Protein AF-A0AAE3A196-F1 (afdb_monomer_lite)

Foldseek 3Di:
DCLLVLVVLLVVLLVVCCVPVDPDPQQFPDDLVVLCVVLVVVLVVLCVVCPPPPCSVVVSVVSSCVRHHDPVVSSVVSCVVLVADADPLNVVLNVCSVCVVVVVCPDPDRPVVNVVLSVLLSVLVSVLSVCSVVVHFAWDFQSSDPPRDIDTSNDHHVDDDPDDD

Sequence (165 aa):
MDLPILSAALENLKRKWYEEVEINPETVLMDKKDFSKRIKPIKKMVETQFAGTEYVERMKRSVEGMNRMSVSEQLTHFFEGIDMPVGKKEKKALQARNFSAHGLYAGDSIDYEEQFMTSQVYECILVRVILKLLKYEGNYIDYGTIGYPEKNINCPSGSEVGETP

Secondary structure (DSSP, 8-state):
--HHHHHHHHHHHHHHHHHHSSS---SBSS-HHHHHHHHHHHHHHHHHHTTT-TTHHHHHHHHHHTTBPPHHHHHHHHHHHTT----HHHHHHHHHHHHHHTTTT-STT--HHHHHHHHHHHHHHHHHHHHHHTT--SEEE-TTSTT--EEETTSPTT--TT---

Organism: NCBI:txid2981769

Structure (mmCIF, N/CA/C/O backbone):
data_AF-A0AAE3A196-F1
#
_entry.id   AF-A0AAE3A196-F1
#
loop_
_atom_site.group_PDB
_atom_site.id
_atom_site.type_symbol
_atom_site.label_atom_id
_atom_site.label_alt_id
_atom_site.label_comp_id
_atom_site.label_asym_id
_atom_site.label_entity_id
_atom_site.label_seq_id
_atom_site.pdbx_PDB_ins_code
_atom_site.Cartn_x
_atom_site.Cartn_y
_atom_site.Cartn_z
_atom_site.occupancy
_atom_site.B_iso_or_equiv
_atom_site.auth_seq_id
_atom_site.auth_comp_id
_atom_site.auth_asym_id
_atom_site.auth_atom_id
_atom_site.pdbx_PDB_model_num
ATOM 1 N N . MET A 1 1 ? -0.844 17.737 -10.381 1.00 61.34 1 MET A N 1
ATOM 2 C CA . MET A 1 1 ? -0.115 16.557 -9.885 1.00 61.34 1 MET A CA 1
ATOM 3 C C . MET A 1 1 ? -1.137 15.457 -9.688 1.00 61.34 1 MET A C 1
ATOM 5 O O . MET A 1 1 ? -2.094 15.669 -8.951 1.00 61.34 1 MET A O 1
ATOM 9 N N . ASP A 1 2 ? -0.955 14.321 -10.353 1.00 71.62 2 ASP A N 1
ATOM 10 C CA . ASP A 1 2 ? -2.031 13.341 -10.561 1.00 71.62 2 ASP A CA 1
ATOM 11 C C . ASP A 1 2 ? -2.011 12.192 -9.543 1.00 71.62 2 ASP A C 1
ATOM 13 O O . ASP A 1 2 ? -2.658 11.165 -9.735 1.00 71.62 2 ASP A O 1
ATOM 17 N N . LEU A 1 3 ? -1.307 12.376 -8.418 1.00 78.06 3 LEU A N 1
ATOM 18 C CA . LEU A 1 3 ? -1.155 11.379 -7.352 1.00 78.06 3 LEU A CA 1
ATOM 19 C C . LEU A 1 3 ? -2.491 10.757 -6.888 1.00 78.06 3 LEU A C 1
ATOM 21 O O . LEU A 1 3 ? -2.531 9.538 -6.711 1.00 78.06 3 LEU A O 1
ATOM 25 N N . PRO A 1 4 ? -3.606 11.511 -6.741 1.00 82.38 4 PRO A N 1
ATOM 26 C CA . PRO A 1 4 ? -4.902 10.913 -6.412 1.00 82.38 4 PRO A CA 1
ATOM 27 C C . PRO A 1 4 ? -5.421 9.944 -7.485 1.00 82.38 4 PRO A C 1
ATOM 29 O O . PRO A 1 4 ? -5.973 8.897 -7.151 1.00 82.38 4 PRO A O 1
ATOM 32 N N . ILE A 1 5 ? -5.219 10.266 -8.768 1.00 85.81 5 ILE A N 1
ATOM 33 C CA . ILE A 1 5 ? -5.635 9.426 -9.901 1.00 85.81 5 ILE A CA 1
ATOM 34 C C . ILE A 1 5 ? -4.784 8.156 -9.934 1.00 85.81 5 ILE A C 1
ATOM 36 O O . ILE A 1 5 ? -5.327 7.051 -9.996 1.00 85.81 5 ILE A O 1
ATOM 40 N N . LEU A 1 6 ? -3.459 8.304 -9.824 1.00 88.69 6 LEU A N 1
ATOM 41 C CA . LEU A 1 6 ? -2.529 7.175 -9.805 1.00 88.69 6 LEU A CA 1
ATOM 42 C C . LEU A 1 6 ? -2.811 6.245 -8.614 1.00 88.69 6 LEU A C 1
ATOM 44 O O . LEU A 1 6 ? -2.866 5.023 -8.754 1.00 88.69 6 LEU A O 1
ATOM 48 N N . SER A 1 7 ? -3.084 6.817 -7.443 1.00 88.44 7 SER A N 1
ATOM 49 C CA . SER A 1 7 ? -3.456 6.049 -6.258 1.00 88.44 7 SER A CA 1
ATOM 50 C C . SER A 1 7 ? -4.763 5.284 -6.434 1.00 88.44 7 SER A C 1
ATOM 52 O O . SER A 1 7 ? -4.848 4.117 -6.050 1.00 88.44 7 SER A O 1
ATOM 54 N N . ALA A 1 8 ? -5.789 5.914 -7.007 1.00 90.00 8 ALA A N 1
ATOM 55 C CA . ALA A 1 8 ? -7.057 5.245 -7.267 1.00 90.00 8 ALA A CA 1
ATOM 56 C C . ALA A 1 8 ? -6.885 4.082 -8.260 1.00 90.00 8 ALA A C 1
ATOM 58 O O . ALA A 1 8 ? -7.486 3.020 -8.083 1.00 90.00 8 ALA A O 1
ATOM 59 N N . ALA A 1 9 ? -6.037 4.251 -9.280 1.00 93.44 9 ALA A N 1
ATOM 60 C CA . ALA A 1 9 ? -5.702 3.184 -10.219 1.00 93.44 9 ALA A CA 1
ATOM 61 C C . ALA A 1 9 ? -5.025 1.997 -9.513 1.00 93.44 9 ALA A C 1
ATOM 63 O O . ALA A 1 9 ? -5.472 0.859 -9.675 1.00 93.44 9 ALA A O 1
ATOM 64 N N . LEU A 1 10 ? -4.019 2.257 -8.668 1.00 94.88 10 LEU A N 1
ATOM 65 C CA . LEU A 1 10 ? -3.315 1.217 -7.913 1.00 94.88 10 LEU A CA 1
ATOM 66 C C . LEU A 1 10 ? -4.267 0.448 -6.989 1.00 94.88 10 LEU A C 1
ATOM 68 O O . LEU A 1 10 ? -4.238 -0.781 -6.941 1.00 94.88 10 LEU A O 1
ATOM 72 N N . GLU A 1 11 ? -5.149 1.154 -6.280 1.00 91.88 11 GLU A N 1
ATOM 73 C CA . GLU A 1 11 ? -6.119 0.520 -5.386 1.00 91.88 11 GLU A CA 1
ATOM 74 C C . GLU A 1 11 ? -7.146 -0.338 -6.130 1.00 91.88 11 GLU A C 1
ATOM 76 O O . GLU A 1 11 ? -7.517 -1.406 -5.636 1.00 91.88 11 GLU A O 1
ATOM 81 N N . ASN A 1 12 ? -7.575 0.086 -7.322 1.00 93.19 12 ASN A N 1
ATOM 82 C CA . ASN A 1 12 ? -8.462 -0.705 -8.170 1.00 93.19 12 ASN A CA 1
ATOM 83 C C . ASN A 1 12 ? -7.777 -1.980 -8.683 1.00 93.19 12 ASN A C 1
ATOM 85 O O . ASN A 1 12 ? -8.401 -3.041 -8.648 1.00 93.19 12 ASN A O 1
ATOM 89 N N . LEU A 1 13 ? -6.509 -1.897 -9.107 1.00 94.62 13 LEU A N 1
ATOM 90 C CA . LEU A 1 13 ? -5.717 -3.063 -9.522 1.00 94.62 13 LEU A CA 1
ATOM 91 C C . LEU A 1 13 ? -5.538 -4.049 -8.366 1.00 94.62 13 LEU A C 1
ATOM 93 O O . LEU A 1 13 ? -5.866 -5.224 -8.506 1.00 94.62 13 LEU A O 1
ATOM 97 N N . LYS A 1 14 ? -5.114 -3.552 -7.200 1.00 92.69 14 LYS A N 1
ATOM 98 C CA . LYS A 1 14 ? -4.989 -4.336 -5.966 1.00 92.69 14 LYS A CA 1
ATOM 99 C C . LYS A 1 14 ? -6.304 -5.041 -5.616 1.00 92.69 14 LYS A C 1
ATOM 101 O O . LYS A 1 14 ? -6.307 -6.231 -5.327 1.00 92.69 14 LYS A O 1
ATOM 106 N N . ARG A 1 15 ? -7.437 -4.324 -5.658 1.00 90.38 15 ARG A N 1
ATOM 107 C CA . ARG A 1 15 ? -8.764 -4.907 -5.386 1.00 90.38 15 ARG A CA 1
ATOM 108 C C . ARG A 1 15 ? -9.088 -6.040 -6.361 1.00 90.38 15 ARG A C 1
ATOM 110 O O . ARG A 1 15 ? -9.515 -7.097 -5.921 1.00 90.38 15 ARG A O 1
ATOM 117 N N . LYS A 1 16 ? -8.866 -5.829 -7.660 1.00 90.94 16 LYS A N 1
ATOM 118 C CA . LYS A 1 16 ? -9.127 -6.845 -8.688 1.00 90.94 16 LYS A CA 1
ATOM 119 C C . LYS A 1 16 ? -8.228 -8.068 -8.542 1.00 90.94 16 LYS A C 1
ATOM 121 O O . LYS A 1 16 ? -8.708 -9.182 -8.677 1.00 90.94 16 LYS A O 1
ATOM 126 N N . TRP A 1 17 ? -6.959 -7.872 -8.200 1.00 90.62 17 TRP A N 1
ATOM 127 C CA . TRP A 1 17 ? -6.051 -8.978 -7.905 1.00 90.62 17 TRP A CA 1
ATOM 128 C C . TRP A 1 17 ? -6.550 -9.834 -6.733 1.00 90.62 17 TRP A C 1
ATOM 130 O O . TRP A 1 17 ? -6.582 -11.057 -6.844 1.00 90.62 17 TRP A O 1
ATOM 140 N N . TYR A 1 18 ? -7.025 -9.198 -5.657 1.00 86.44 18 TYR A N 1
ATOM 141 C CA . TYR A 1 18 ? -7.618 -9.895 -4.513 1.00 86.44 18 TYR A CA 1
ATOM 142 C C . TYR A 1 18 ? -8.906 -10.662 -4.843 1.00 86.44 18 TYR A C 1
ATOM 144 O O . TYR A 1 18 ? -9.191 -11.656 -4.187 1.00 86.44 18 TYR A O 1
ATOM 152 N N . GLU A 1 19 ? -9.694 -10.207 -5.821 1.00 85.38 19 GLU A N 1
ATOM 153 C CA . GLU A 1 19 ? -10.905 -10.909 -6.275 1.00 85.38 19 GLU A CA 1
ATOM 154 C C . GLU A 1 19 ? -10.577 -12.199 -7.056 1.00 85.38 19 GLU A C 1
ATOM 156 O O . GLU A 1 19 ? -11.360 -13.144 -7.012 1.00 85.38 19 GLU A O 1
ATOM 161 N N . GLU A 1 20 ? -9.436 -12.240 -7.755 1.00 81.00 20 GLU A N 1
ATOM 162 C CA . GLU A 1 20 ? -9.078 -13.313 -8.699 1.00 81.00 20 GLU A CA 1
ATOM 163 C C . GLU A 1 20 ? -8.092 -14.350 -8.129 1.00 81.00 20 GLU A C 1
ATOM 165 O O . GLU A 1 20 ? -8.221 -15.543 -8.402 1.00 81.00 20 GLU A O 1
ATOM 170 N N . VAL A 1 21 ? -7.071 -13.917 -7.378 1.00 71.75 21 VAL A N 1
ATOM 171 C CA . VAL A 1 21 ? -5.926 -14.774 -6.998 1.00 71.75 21 VAL A CA 1
ATOM 172 C C . VAL A 1 21 ? -6.132 -15.488 -5.665 1.00 71.75 21 VAL A C 1
ATOM 174 O O . VAL A 1 21 ? -5.638 -16.599 -5.476 1.00 71.75 21 VAL A O 1
ATOM 177 N N . GLU A 1 22 ? -6.901 -14.903 -4.755 1.00 56.41 22 GLU A N 1
ATOM 178 C CA . GLU A 1 22 ? -7.264 -15.544 -3.498 1.00 56.41 22 GLU A CA 1
ATOM 179 C C . GLU A 1 22 ? -8.778 -15.672 -3.415 1.00 56.41 22 GLU A C 1
ATOM 181 O O . GLU A 1 22 ? -9.515 -14.711 -3.623 1.00 56.41 22 GLU A O 1
ATOM 186 N N . ILE A 1 23 ? -9.256 -16.866 -3.060 1.00 45.44 23 ILE A N 1
ATOM 187 C CA . ILE A 1 23 ? -10.638 -17.077 -2.629 1.00 45.44 23 ILE A CA 1
ATOM 188 C C . ILE A 1 23 ? -10.813 -16.276 -1.337 1.00 45.44 23 ILE A C 1
ATOM 190 O O . ILE A 1 23 ? -10.616 -16.797 -0.246 1.00 45.44 23 ILE A O 1
ATOM 194 N N . ASN A 1 24 ? -11.147 -14.995 -1.487 1.00 54.22 24 ASN A N 1
ATOM 195 C CA . ASN A 1 24 ? -11.473 -14.058 -0.427 1.00 54.22 24 ASN A CA 1
ATOM 196 C C . ASN A 1 24 ? -10.468 -14.104 0.742 1.00 54.22 24 ASN A C 1
ATOM 198 O O . ASN A 1 24 ? -10.782 -14.675 1.794 1.00 54.22 24 ASN A O 1
ATOM 202 N N . PRO A 1 25 ? -9.292 -13.465 0.617 1.00 50.06 25 PRO A N 1
ATOM 203 C CA . PRO A 1 25 ? -8.565 -13.090 1.804 1.00 50.06 25 PRO A CA 1
ATOM 204 C C . PRO A 1 25 ? -9.416 -11.964 2.353 1.00 50.06 25 PRO A C 1
ATOM 206 O O . PRO A 1 25 ? -9.394 -10.815 1.902 1.00 50.06 25 PRO A O 1
ATOM 209 N N . GLU A 1 26 ? -10.275 -12.303 3.300 1.00 55.62 26 GLU A N 1
ATOM 210 C CA . GLU A 1 26 ? -10.789 -11.275 4.169 1.00 55.62 26 GLU A CA 1
ATOM 211 C C . GLU A 1 26 ? -9.547 -10.489 4.568 1.00 55.62 26 GLU A C 1
ATOM 213 O O . GLU A 1 26 ? -8.554 -11.097 4.949 1.00 55.62 26 GLU A O 1
ATOM 218 N N . THR A 1 27 ? -9.521 -9.190 4.288 1.00 70.31 27 THR A N 1
ATOM 219 C CA . THR A 1 27 ? -8.368 -8.318 4.505 1.00 70.31 27 THR A CA 1
ATOM 220 C C . THR A 1 27 ? -8.128 -8.251 6.006 1.00 70.31 27 THR A C 1
ATOM 222 O O . THR A 1 27 ? -8.486 -7.263 6.647 1.00 70.31 27 THR A O 1
ATOM 225 N N . VAL A 1 28 ? -7.691 -9.358 6.592 1.00 78.12 28 VAL A N 1
ATOM 226 C CA . VAL A 1 28 ? -7.772 -9.693 7.995 1.00 78.12 28 VAL A CA 1
ATOM 227 C C . VAL A 1 28 ? -6.478 -10.336 8.434 1.00 78.12 28 VAL A C 1
ATOM 229 O O . VAL A 1 28 ? -5.88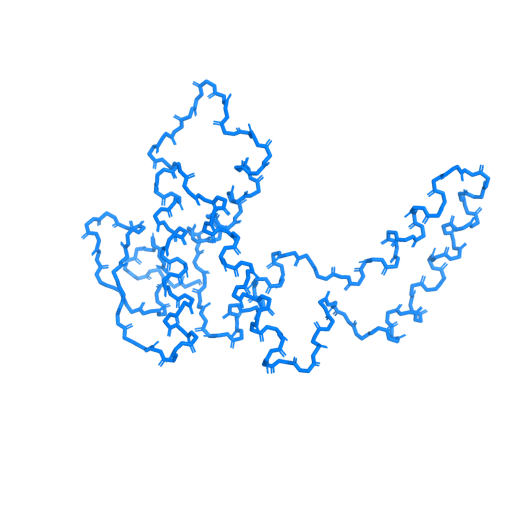8 -11.144 7.729 1.00 78.12 28 VAL A O 1
ATOM 232 N N . LEU A 1 29 ? -6.041 -9.956 9.621 1.00 83.38 29 LEU A N 1
ATOM 233 C CA . LEU A 1 29 ? -4.748 -10.330 10.174 1.00 83.38 29 LEU A CA 1
ATOM 234 C C . LEU A 1 29 ? -4.736 -11.772 10.702 1.00 83.38 29 LEU A C 1
ATOM 236 O O . LEU A 1 29 ? -3.673 -12.365 10.860 1.00 83.38 29 LEU A O 1
ATOM 240 N N . MET A 1 30 ? -5.908 -12.338 11.000 1.00 85.62 30 MET A N 1
ATOM 241 C CA . MET A 1 30 ? -6.072 -13.733 11.409 1.00 85.62 30 MET A CA 1
ATOM 242 C C . MET A 1 30 ? -7.462 -14.270 11.054 1.00 85.62 30 MET A C 1
ATOM 244 O O . MET A 1 30 ? -8.396 -13.498 10.823 1.00 85.62 30 MET A O 1
ATOM 248 N N . ASP A 1 31 ? -7.621 -15.594 11.101 1.00 85.62 31 ASP A N 1
ATOM 249 C CA . ASP A 1 31 ? -8.909 -16.261 10.893 1.00 85.62 31 ASP A CA 1
ATOM 250 C C . ASP A 1 31 ? -10.034 -15.629 11.736 1.00 85.62 31 ASP A C 1
ATOM 252 O O . ASP A 1 31 ? -9.900 -15.390 12.943 1.00 85.62 31 ASP A O 1
ATOM 256 N N . LYS A 1 32 ? -11.181 -15.369 11.096 1.00 86.06 32 LYS A N 1
ATOM 257 C CA . LYS A 1 32 ? -12.326 -14.703 11.730 1.00 86.06 32 LYS A CA 1
ATOM 258 C C . LYS A 1 32 ? -12.869 -15.457 12.938 1.00 86.06 32 LYS A C 1
ATOM 260 O O . LYS A 1 32 ? -13.305 -14.811 13.896 1.00 86.06 32 LYS A O 1
ATOM 265 N N . LYS A 1 33 ? -12.894 -16.795 12.917 1.00 88.75 33 LYS A N 1
ATOM 266 C CA . LYS A 1 33 ? -13.424 -17.585 14.039 1.00 88.75 33 LYS A CA 1
ATOM 267 C C . LYS A 1 33 ? -12.490 -17.480 15.234 1.00 88.75 33 LYS A C 1
ATOM 269 O O . LYS A 1 33 ? -12.964 -17.291 16.355 1.00 88.75 33 LYS A O 1
ATOM 274 N N . ASP A 1 34 ? -11.186 -17.554 15.008 1.00 90.62 34 ASP A N 1
ATOM 275 C CA . ASP A 1 34 ? -10.199 -17.424 16.076 1.00 90.62 34 ASP A CA 1
ATOM 276 C C . ASP A 1 34 ? -10.122 -16.000 16.632 1.00 90.62 34 ASP A C 1
ATOM 278 O O . ASP A 1 34 ? -10.118 -15.829 17.857 1.00 90.62 34 ASP A O 1
ATOM 282 N N . PHE A 1 35 ? -10.194 -14.977 15.774 1.00 91.94 35 PHE A N 1
ATOM 283 C CA . PHE A 1 35 ? -10.339 -13.589 16.212 1.00 91.94 35 PHE A CA 1
ATOM 284 C C . PHE A 1 35 ? -11.601 -13.398 17.063 1.00 91.94 35 PHE A C 1
ATOM 286 O O . PHE A 1 35 ? -11.533 -12.855 18.167 1.00 91.94 35 PHE A O 1
ATOM 293 N N . SER A 1 36 ? -12.752 -13.897 16.596 1.00 91.38 36 SER A N 1
ATOM 294 C CA . SER A 1 36 ? -14.040 -13.767 17.290 1.00 91.38 36 SER A CA 1
ATOM 295 C C . SER A 1 36 ? -14.003 -14.360 18.704 1.00 91.38 36 SER A C 1
ATOM 297 O O . SER A 1 36 ? -14.479 -13.734 19.656 1.00 91.38 36 SER A O 1
ATOM 299 N N . LYS A 1 37 ? -13.373 -15.532 18.878 1.00 94.56 37 LYS A N 1
ATOM 300 C CA . LYS A 1 37 ? -13.181 -16.151 20.201 1.00 94.56 37 LYS A CA 1
ATOM 301 C C . LYS A 1 37 ? -12.358 -15.254 21.130 1.00 94.56 37 LYS A C 1
ATOM 303 O O . LYS A 1 37 ? -12.737 -15.067 22.285 1.00 94.56 37 LYS A O 1
ATOM 308 N N . ARG A 1 38 ? -11.250 -14.698 20.628 1.00 94.56 38 ARG A N 1
ATOM 309 C CA . ARG A 1 38 ? -10.295 -13.888 21.406 1.00 94.56 38 ARG A CA 1
ATOM 310 C C . ARG A 1 38 ? -10.828 -12.499 21.749 1.00 94.56 38 ARG A C 1
ATOM 312 O O . ARG A 1 38 ? -10.557 -12.002 22.836 1.00 94.56 38 ARG A O 1
ATOM 319 N N . ILE A 1 39 ? -11.600 -11.887 20.853 1.00 95.25 39 ILE A N 1
ATOM 320 C CA . ILE A 1 39 ? -12.090 -10.513 21.014 1.00 95.25 39 ILE A CA 1
ATOM 321 C C . ILE A 1 39 ? -13.345 -10.426 21.895 1.00 95.25 39 ILE A C 1
ATOM 323 O O . ILE A 1 39 ? -13.620 -9.384 22.491 1.00 95.25 39 ILE A O 1
ATOM 327 N N . LYS A 1 40 ? -14.107 -11.523 22.023 1.00 95.00 40 LYS A N 1
ATOM 328 C CA . LYS A 1 40 ? -15.373 -11.573 22.775 1.00 95.00 40 LYS A CA 1
ATOM 329 C C . LYS A 1 40 ? -15.267 -11.048 24.222 1.00 95.00 40 LYS A C 1
ATOM 331 O O . LYS A 1 40 ? -16.136 -10.259 24.601 1.00 95.00 40 LYS A O 1
ATOM 336 N N . PRO A 1 41 ? -14.247 -11.404 25.032 1.00 96.12 4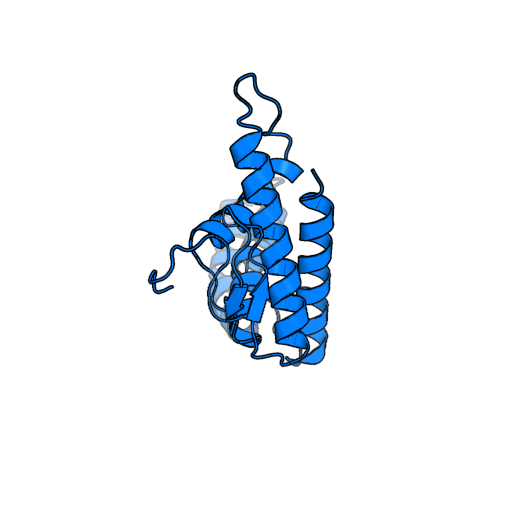1 PRO A N 1
ATOM 337 C CA . PRO A 1 41 ? -14.086 -10.845 26.377 1.00 96.12 41 PRO A CA 1
ATOM 338 C C . PRO A 1 41 ? -13.832 -9.332 26.366 1.00 96.12 41 PRO A C 1
ATOM 340 O O . PRO A 1 41 ? -14.419 -8.610 27.168 1.00 96.12 41 PRO A O 1
ATOM 343 N N . ILE A 1 42 ? -13.023 -8.840 25.420 1.00 95.62 42 ILE A N 1
ATOM 344 C CA . ILE A 1 42 ? -12.706 -7.410 25.271 1.00 95.62 42 ILE A CA 1
ATOM 345 C C . ILE A 1 42 ? -13.968 -6.629 24.895 1.00 95.62 42 ILE A C 1
ATOM 347 O O . ILE A 1 42 ? -14.269 -5.609 25.512 1.00 95.62 42 ILE A O 1
ATOM 351 N N . LYS A 1 43 ? -14.767 -7.146 23.954 1.00 94.81 43 LYS A N 1
ATOM 352 C CA . LYS A 1 43 ? -16.058 -6.552 23.576 1.00 94.81 43 LYS A CA 1
ATOM 353 C C . LYS A 1 43 ? -17.000 -6.417 24.781 1.00 94.81 43 LYS A C 1
ATOM 355 O O . LYS A 1 43 ? -17.612 -5.367 24.958 1.00 94.81 43 LYS A O 1
ATOM 360 N N . LYS A 1 44 ? -17.079 -7.446 25.634 1.00 95.62 44 LYS A N 1
ATOM 361 C CA . LYS A 1 44 ? -17.886 -7.419 26.868 1.00 95.62 44 LYS A CA 1
ATOM 362 C C . LYS A 1 44 ? -17.352 -6.414 27.895 1.00 95.62 44 LYS A C 1
ATOM 364 O O . LYS A 1 44 ? -18.132 -5.773 28.598 1.00 95.62 44 LYS A O 1
ATOM 369 N N . MET A 1 45 ? -16.032 -6.258 27.974 1.00 96.25 45 MET A N 1
ATOM 370 C CA . MET A 1 45 ? -15.402 -5.267 28.845 1.00 96.25 45 MET A CA 1
ATOM 371 C C . MET A 1 45 ? -15.738 -3.840 28.400 1.00 96.25 45 MET A C 1
ATOM 373 O O . MET A 1 45 ? -16.128 -3.035 29.239 1.00 96.25 45 MET A O 1
ATOM 377 N N . VAL A 1 46 ? -15.676 -3.550 27.094 1.00 95.75 46 VAL A N 1
ATOM 378 C CA . VAL A 1 46 ? -16.091 -2.251 26.531 1.00 95.75 46 VAL A CA 1
ATOM 379 C C . VAL A 1 46 ? -17.558 -1.959 26.838 1.00 95.75 46 VAL A C 1
ATOM 381 O O . VAL A 1 46 ? -17.886 -0.870 27.294 1.00 95.75 46 VAL A O 1
ATOM 384 N N . GLU A 1 47 ? -18.439 -2.940 26.647 1.00 94.38 47 GLU A N 1
ATOM 385 C CA . GLU A 1 47 ? -19.866 -2.787 26.944 1.00 94.38 47 GLU A CA 1
ATOM 386 C C . GLU A 1 47 ? -20.128 -2.460 28.419 1.00 94.38 47 GLU A C 1
ATOM 388 O O . GLU A 1 47 ? -20.922 -1.575 28.717 1.00 94.38 47 GLU A O 1
ATOM 393 N N . THR A 1 48 ? -19.426 -3.129 29.337 1.00 96.25 48 THR A N 1
ATOM 394 C CA . THR A 1 48 ? -19.593 -2.912 30.782 1.00 96.25 48 THR A CA 1
ATOM 395 C C . THR A 1 48 ? -19.021 -1.568 31.241 1.00 96.25 48 THR A C 1
ATOM 397 O O . THR A 1 48 ? -19.679 -0.842 31.977 1.00 96.25 48 THR A O 1
ATOM 400 N N . GLN A 1 49 ? -17.794 -1.234 30.829 1.00 96.25 49 GLN A N 1
ATOM 401 C CA . GLN A 1 49 ? -17.070 -0.053 31.323 1.00 96.25 49 GLN A CA 1
ATOM 402 C C . GLN A 1 49 ? -17.628 1.263 30.769 1.00 96.25 49 GLN A C 1
ATOM 404 O O . GLN A 1 49 ? -17.556 2.290 31.435 1.00 96.25 49 GLN A O 1
ATOM 409 N N . PHE A 1 50 ? -18.200 1.232 29.563 1.00 94.75 50 PHE A N 1
ATOM 410 C CA . PHE A 1 50 ? -18.761 2.409 28.894 1.00 94.75 50 PHE A CA 1
ATOM 411 C C . PHE A 1 50 ? -20.295 2.371 28.827 1.00 94.75 50 PHE A C 1
ATOM 413 O O . PHE A 1 50 ? -20.902 3.072 28.010 1.00 94.75 50 PHE A O 1
ATOM 420 N N . ALA A 1 51 ? -20.932 1.553 29.672 1.00 93.75 51 ALA A N 1
ATOM 421 C CA . ALA A 1 51 ? -22.383 1.448 29.758 1.00 93.75 51 ALA A CA 1
ATOM 422 C C . ALA A 1 51 ? -23.027 2.823 30.015 1.00 93.75 51 ALA A C 1
ATOM 424 O O . ALA A 1 51 ? -22.556 3.604 30.838 1.00 93.75 51 ALA A O 1
ATOM 425 N N . GLY A 1 52 ? -24.111 3.123 29.295 1.00 91.19 52 GLY A N 1
ATOM 426 C CA . GLY A 1 52 ? -24.832 4.397 29.412 1.00 91.19 52 GLY A CA 1
ATOM 427 C C . GLY A 1 52 ? -24.206 5.575 28.659 1.00 91.19 52 GLY A C 1
ATOM 428 O O . GLY A 1 52 ? -24.803 6.647 28.627 1.00 91.19 52 GLY A O 1
ATOM 429 N N . THR A 1 53 ? -23.048 5.396 28.014 1.00 95.50 53 THR A N 1
ATOM 430 C CA . THR A 1 53 ? -22.477 6.416 27.120 1.00 95.50 53 THR A CA 1
ATOM 431 C C . THR A 1 53 ? -23.049 6.301 25.706 1.00 95.50 53 THR A C 1
ATOM 433 O O . THR A 1 53 ? -23.358 5.207 25.232 1.00 95.50 53 THR A O 1
ATOM 436 N N . GLU A 1 54 ? -23.117 7.418 24.980 1.00 94.31 54 GLU A N 1
ATOM 437 C CA . GLU A 1 54 ? -23.548 7.429 23.571 1.00 94.31 54 GLU A CA 1
ATOM 438 C C . GLU A 1 54 ? -22.538 6.758 22.612 1.00 94.31 54 GLU A C 1
ATOM 440 O O . GLU A 1 54 ? -22.869 6.424 21.475 1.00 94.31 54 GLU A O 1
ATOM 445 N N . TYR A 1 55 ? -21.302 6.513 23.065 1.00 93.00 55 TYR A N 1
ATOM 446 C CA . TYR A 1 55 ? -20.209 6.005 22.227 1.00 93.00 55 TYR A CA 1
ATOM 447 C C . TYR A 1 55 ? -19.999 4.486 22.309 1.00 93.00 55 TYR A C 1
ATOM 449 O O . TYR A 1 55 ? -19.210 3.948 21.527 1.00 93.00 55 TYR A O 1
ATOM 457 N N . VAL A 1 56 ? -20.685 3.780 23.217 1.00 95.12 56 VAL A N 1
ATOM 458 C CA . VAL A 1 56 ? -20.436 2.353 23.505 1.00 95.12 56 VAL A CA 1
ATOM 459 C C . VAL A 1 56 ? -20.526 1.467 22.256 1.00 95.12 56 VAL A C 1
ATOM 461 O O . VAL A 1 56 ? -19.651 0.635 22.011 1.00 95.12 56 VAL A O 1
ATOM 464 N N . GLU A 1 57 ? -21.516 1.700 21.393 1.00 93.25 57 GLU A N 1
ATOM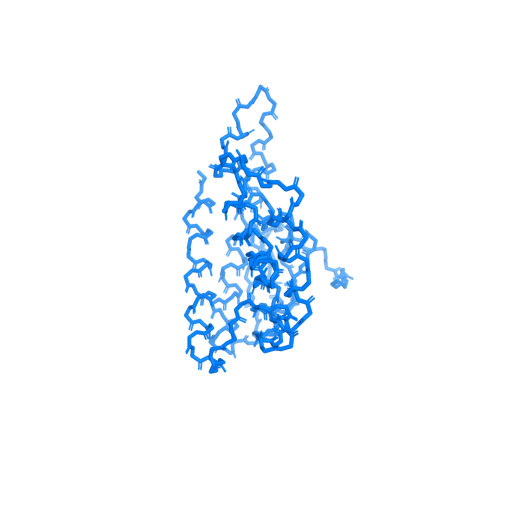 465 C CA . GLU A 1 57 ? -21.687 0.938 20.152 1.00 93.25 57 GLU A CA 1
ATOM 466 C C . GLU A 1 57 ? -20.593 1.242 19.123 1.00 93.25 57 GLU A C 1
ATOM 468 O O . GLU A 1 57 ? -20.117 0.337 18.433 1.00 93.25 57 GLU A O 1
ATOM 473 N N . ARG A 1 58 ? -20.127 2.495 19.047 1.00 93.50 58 ARG A N 1
ATOM 474 C CA . ARG A 1 58 ? -18.986 2.860 18.196 1.00 93.50 58 ARG A CA 1
ATOM 475 C C . ARG A 1 58 ? -17.723 2.135 18.657 1.00 93.50 58 ARG A C 1
ATOM 477 O O . ARG A 1 58 ? -17.018 1.573 17.825 1.00 93.50 58 ARG A O 1
ATOM 484 N N . MET A 1 59 ? -17.459 2.106 19.962 1.00 94.19 59 MET A N 1
ATOM 485 C CA . MET A 1 59 ? -16.290 1.422 20.522 1.00 94.19 59 MET A CA 1
ATOM 486 C C . MET A 1 59 ? -16.352 -0.095 20.302 1.00 94.19 59 MET A C 1
ATOM 488 O O . MET A 1 59 ? -15.354 -0.690 19.896 1.00 94.19 59 MET A O 1
ATOM 492 N N . LYS A 1 60 ? -17.529 -0.717 20.478 1.00 93.38 60 LYS A N 1
ATOM 493 C CA . LYS A 1 60 ? -17.747 -2.142 20.166 1.00 93.38 60 LYS A CA 1
ATOM 494 C C . LYS A 1 60 ? -17.408 -2.454 18.706 1.00 93.38 60 LYS A C 1
ATOM 496 O O . LYS A 1 60 ? -16.672 -3.404 18.450 1.00 93.38 60 LYS A O 1
ATOM 501 N N . ARG A 1 61 ? -17.873 -1.629 17.762 1.00 90.38 61 ARG A N 1
ATOM 502 C CA . ARG A 1 61 ? -17.552 -1.786 16.331 1.00 90.38 61 ARG A CA 1
ATOM 503 C C . ARG A 1 61 ? -16.063 -1.607 16.042 1.00 90.38 61 ARG A C 1
ATOM 505 O O . ARG A 1 61 ? -15.518 -2.359 15.240 1.00 90.38 61 ARG A O 1
ATOM 512 N N . SER A 1 62 ? -15.393 -0.652 16.692 1.00 91.06 62 SER A N 1
ATOM 513 C CA . SER A 1 62 ? -13.941 -0.473 16.543 1.00 91.06 62 SER A CA 1
ATOM 514 C C . SER A 1 62 ? -13.175 -1.726 16.960 1.00 91.06 62 SER A C 1
ATOM 516 O O . SER A 1 62 ? -12.290 -2.167 16.233 1.00 91.06 62 SER A O 1
ATOM 518 N N . VAL A 1 63 ? -13.557 -2.335 18.087 1.00 92.75 63 VAL A N 1
ATOM 519 C CA . VAL A 1 63 ? -12.962 -3.583 18.587 1.00 92.75 63 VAL A CA 1
ATOM 520 C C . VAL A 1 63 ? -13.174 -4.742 17.607 1.00 92.75 63 VAL A C 1
ATOM 522 O O . VAL A 1 63 ? -12.246 -5.493 17.325 1.00 92.75 63 VAL A O 1
ATOM 525 N N . GLU A 1 64 ? -14.366 -4.870 17.024 1.00 87.69 64 GLU A N 1
ATOM 526 C CA . GLU A 1 64 ? -14.639 -5.876 15.985 1.00 87.69 64 GLU A CA 1
ATOM 527 C C . GLU A 1 64 ? -13.852 -5.631 14.691 1.00 87.69 64 GLU A C 1
ATOM 529 O O . GLU A 1 64 ? -13.511 -6.573 13.977 1.00 87.69 64 GLU A O 1
ATOM 534 N N . GLY A 1 65 ? -13.548 -4.367 14.395 1.00 87.62 65 GLY A N 1
ATOM 535 C CA . GLY A 1 65 ? -12.762 -3.955 13.238 1.00 87.62 65 GLY A CA 1
ATOM 536 C C . GLY A 1 65 ? -11.259 -4.197 13.371 1.00 87.62 65 GLY A C 1
ATOM 537 O O . GLY A 1 65 ? -10.575 -4.130 12.355 1.00 87.62 65 GLY A O 1
ATOM 538 N N . MET A 1 66 ? -10.742 -4.513 14.566 1.00 90.94 66 MET A N 1
ATOM 539 C CA . MET A 1 66 ? -9.296 -4.656 14.811 1.00 90.94 66 MET A CA 1
ATOM 540 C C . MET A 1 66 ? -8.643 -5.778 14.007 1.00 90.94 66 MET A C 1
ATOM 542 O O . MET A 1 66 ? -7.432 -5.761 13.821 1.00 90.94 66 MET A O 1
ATOM 546 N N . ASN A 1 67 ? -9.422 -6.750 13.530 1.00 90.06 67 ASN A N 1
ATOM 547 C CA . ASN A 1 67 ? -8.869 -7.801 12.690 1.00 90.06 67 ASN A CA 1
ATOM 548 C C . ASN A 1 67 ? -8.551 -7.316 11.275 1.00 90.06 67 ASN A C 1
ATOM 550 O O . ASN A 1 67 ? -7.937 -8.065 10.542 1.00 90.06 67 ASN A O 1
ATOM 554 N N . ARG A 1 68 ? -9.003 -6.133 10.841 1.00 87.31 68 ARG A N 1
ATOM 555 C CA . ARG A 1 68 ? -8.847 -5.697 9.448 1.00 87.31 68 ARG A CA 1
ATOM 556 C C . ARG A 1 68 ? -7.445 -5.151 9.185 1.00 87.31 68 ARG A C 1
ATOM 558 O O . ARG A 1 68 ? -7.000 -4.248 9.884 1.00 87.31 68 ARG A O 1
ATOM 565 N N . MET A 1 69 ? -6.817 -5.626 8.115 1.00 87.94 69 MET A N 1
ATOM 566 C CA . MET A 1 69 ? -5.621 -5.028 7.533 1.00 87.94 69 MET A CA 1
ATOM 567 C C . MET A 1 69 ? -5.905 -3.598 7.074 1.00 87.94 69 MET A C 1
ATOM 569 O O . MET A 1 69 ? -6.900 -3.319 6.392 1.00 87.94 69 MET A O 1
ATOM 573 N N . SER A 1 70 ? -4.976 -2.705 7.377 1.00 86.44 70 SER A N 1
ATOM 574 C CA . SER A 1 70 ? -4.883 -1.377 6.786 1.00 86.44 70 SER A CA 1
ATOM 575 C C . SER A 1 70 ? -4.647 -1.448 5.273 1.00 86.44 70 SER A C 1
ATOM 577 O O . SER A 1 70 ? -4.188 -2.451 4.725 1.00 86.44 70 SER A O 1
ATOM 579 N N . VAL A 1 71 ? -4.906 -0.341 4.570 1.00 85.06 71 VAL A N 1
ATOM 580 C CA . VAL A 1 71 ? -4.621 -0.245 3.127 1.00 85.06 71 VAL A CA 1
ATOM 581 C C . VAL A 1 71 ? -3.130 -0.451 2.834 1.00 85.06 71 VAL A C 1
ATOM 583 O O . VAL A 1 71 ? -2.793 -0.990 1.785 1.00 85.06 71 VAL A O 1
ATOM 586 N N . SER A 1 72 ? -2.242 -0.033 3.743 1.00 87.56 72 SER A N 1
ATOM 587 C CA . SER A 1 72 ? -0.797 -0.227 3.582 1.00 87.56 72 SER A CA 1
ATOM 588 C C . SER A 1 72 ? -0.416 -1.701 3.655 1.00 87.56 72 SER A C 1
ATOM 590 O O . SER A 1 72 ? 0.332 -2.162 2.805 1.00 87.56 72 SER A O 1
ATOM 592 N N . GLU A 1 73 ? -0.950 -2.444 4.626 1.00 88.88 73 GLU A N 1
ATOM 593 C CA . GLU A 1 73 ? -0.697 -3.887 4.754 1.00 88.88 73 GLU A CA 1
ATOM 594 C C . GLU A 1 73 ? -1.236 -4.652 3.542 1.00 88.88 73 GLU A C 1
ATOM 596 O O . GLU A 1 73 ? -0.541 -5.499 2.991 1.00 88.88 73 GLU A O 1
ATOM 601 N N . GLN A 1 74 ? -2.428 -4.286 3.061 1.00 89.88 74 GLN A N 1
ATOM 602 C CA . GLN A 1 74 ? -2.990 -4.870 1.841 1.00 89.88 74 GLN A CA 1
ATOM 603 C C . GLN A 1 74 ? -2.132 -4.584 0.600 1.00 89.88 74 GLN A C 1
ATOM 605 O O . GLN A 1 74 ? -2.045 -5.418 -0.292 1.00 89.88 74 GLN A O 1
ATOM 610 N N . LEU A 1 75 ? -1.522 -3.397 0.505 1.00 91.94 75 LEU A N 1
ATOM 611 C CA . LEU A 1 75 ? -0.602 -3.083 -0.589 1.00 91.94 75 LEU A CA 1
ATOM 612 C C . LEU A 1 75 ? 0.686 -3.899 -0.486 1.00 91.94 75 LEU A C 1
ATOM 614 O O . LEU A 1 75 ? 1.113 -4.445 -1.494 1.00 91.94 75 LEU A O 1
ATOM 618 N N . THR A 1 76 ? 1.269 -4.027 0.709 1.00 91.56 76 THR A N 1
ATOM 619 C CA . THR A 1 76 ? 2.446 -4.882 0.931 1.00 91.56 76 THR A CA 1
ATOM 620 C C . THR A 1 76 ? 2.171 -6.315 0.487 1.00 91.56 76 THR A C 1
ATOM 622 O O . THR A 1 76 ? 2.904 -6.838 -0.345 1.00 91.56 76 THR A O 1
ATOM 625 N N . HIS A 1 77 ? 1.071 -6.905 0.956 1.00 90.44 77 HIS A N 1
ATOM 626 C CA . HIS A 1 77 ? 0.678 -8.262 0.583 1.00 90.44 77 HIS A CA 1
ATOM 627 C C . HIS A 1 77 ? 0.427 -8.403 -0.924 1.00 90.44 77 HIS A C 1
ATOM 629 O O . HIS A 1 77 ? 0.835 -9.379 -1.544 1.00 90.44 77 HIS A O 1
ATOM 635 N N . PHE A 1 78 ? -0.221 -7.411 -1.539 1.00 93.06 78 PHE A N 1
ATOM 636 C CA . PHE A 1 78 ? -0.401 -7.380 -2.986 1.00 93.06 78 PHE A CA 1
ATOM 637 C C . PHE A 1 78 ? 0.937 -7.383 -3.735 1.00 93.06 78 PHE A C 1
ATOM 639 O O . PHE A 1 78 ? 1.103 -8.172 -4.660 1.00 93.06 78 PHE A O 1
ATOM 646 N N . PHE A 1 79 ? 1.893 -6.542 -3.333 1.00 95.50 79 PHE A N 1
ATOM 647 C CA . PHE A 1 79 ? 3.212 -6.476 -3.962 1.00 95.50 79 PHE A CA 1
ATOM 648 C C . PHE A 1 79 ? 4.009 -7.773 -3.792 1.00 95.50 79 PHE A C 1
ATOM 650 O O . PHE A 1 79 ? 4.613 -8.236 -4.757 1.00 95.50 79 PHE A O 1
ATOM 657 N N . GLU A 1 80 ? 3.954 -8.394 -2.613 1.00 92.81 80 GLU A N 1
ATOM 658 C CA . GLU A 1 80 ? 4.520 -9.727 -2.367 1.00 92.81 80 GLU A CA 1
ATOM 659 C C . GLU A 1 80 ? 3.868 -10.783 -3.273 1.00 92.81 80 GLU A C 1
ATOM 661 O O . GLU A 1 80 ? 4.561 -11.569 -3.915 1.00 92.81 80 GLU A O 1
ATOM 666 N N . GLY A 1 81 ? 2.540 -10.753 -3.406 1.00 91.31 81 GLY A N 1
ATOM 667 C CA . GLY A 1 81 ? 1.781 -11.688 -4.236 1.00 91.31 81 GLY A CA 1
ATOM 668 C C . GLY A 1 81 ? 2.028 -11.565 -5.745 1.00 91.31 81 GLY A C 1
ATOM 669 O O . GLY A 1 81 ? 1.782 -12.519 -6.488 1.00 91.31 81 GLY A O 1
ATOM 670 N N . ILE A 1 82 ? 2.530 -10.420 -6.216 1.00 94.31 82 ILE A N 1
ATOM 671 C CA . ILE A 1 82 ? 2.977 -10.224 -7.607 1.00 94.31 82 ILE A CA 1
ATOM 672 C C . ILE A 1 82 ? 4.505 -10.267 -7.760 1.00 94.31 82 ILE A C 1
ATOM 674 O O . ILE A 1 82 ? 5.000 -9.935 -8.836 1.00 94.31 82 ILE A O 1
ATOM 678 N N . ASP A 1 83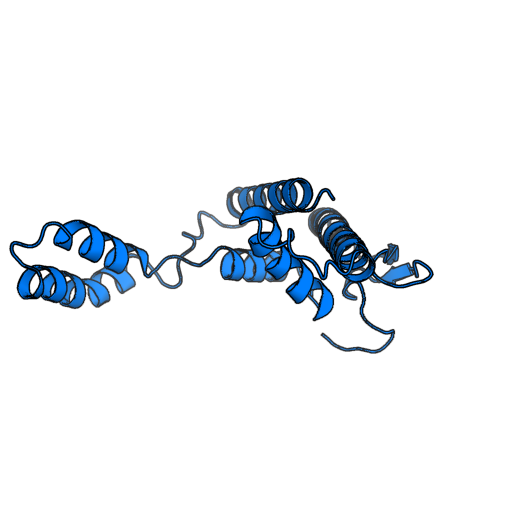 ? 5.236 -10.664 -6.714 1.00 95.00 83 ASP A N 1
ATOM 679 C CA . ASP A 1 83 ? 6.703 -10.719 -6.674 1.00 95.00 83 ASP A CA 1
ATOM 680 C C . ASP A 1 83 ? 7.362 -9.396 -7.108 1.00 95.00 83 ASP A C 1
ATOM 682 O O . ASP A 1 83 ? 8.229 -9.339 -7.985 1.00 95.00 83 ASP A O 1
ATOM 686 N N . MET A 1 84 ? 6.880 -8.287 -6.540 1.00 96.12 84 MET A N 1
ATOM 687 C CA . MET A 1 84 ? 7.384 -6.947 -6.825 1.00 96.12 84 MET A CA 1
ATOM 688 C C . MET A 1 84 ? 8.053 -6.342 -5.583 1.00 96.12 84 MET A C 1
ATOM 690 O O . MET A 1 84 ? 7.360 -5.895 -4.666 1.00 96.12 84 MET A O 1
ATOM 694 N N . PRO A 1 85 ? 9.393 -6.246 -5.543 1.00 96.00 85 PRO A N 1
ATOM 695 C CA . PRO A 1 85 ? 10.084 -5.586 -4.441 1.00 96.00 85 PRO A CA 1
ATOM 696 C C . PRO A 1 85 ? 9.831 -4.075 -4.463 1.00 96.00 85 PRO A C 1
ATOM 698 O O . PRO A 1 85 ? 9.853 -3.437 -5.524 1.00 96.00 85 PRO A O 1
ATOM 701 N N . VAL A 1 86 ? 9.633 -3.503 -3.271 1.00 95.88 86 VAL A N 1
ATOM 702 C CA . VAL A 1 86 ? 9.323 -2.080 -3.073 1.00 95.88 86 VAL A CA 1
ATOM 703 C C . VAL A 1 86 ? 10.428 -1.390 -2.279 1.00 95.88 86 VAL A C 1
ATOM 705 O O . VAL A 1 86 ? 10.683 -1.723 -1.117 1.00 95.88 86 VAL A O 1
ATOM 708 N N . GLY A 1 87 ? 11.060 -0.395 -2.899 1.00 94.75 87 GLY A N 1
ATOM 709 C CA . GLY A 1 87 ? 12.206 0.325 -2.336 1.00 94.75 87 GLY A CA 1
ATOM 710 C C . GLY A 1 87 ? 11.833 1.480 -1.403 1.00 94.75 87 GLY A C 1
ATOM 711 O O . GLY A 1 87 ? 10.664 1.819 -1.209 1.00 94.75 87 GLY A O 1
ATOM 712 N N . LYS A 1 88 ? 12.847 2.141 -0.829 1.00 92.94 88 LYS A N 1
ATOM 713 C CA . LYS A 1 88 ? 12.662 3.262 0.116 1.00 92.94 88 LYS A CA 1
ATOM 714 C C . LYS A 1 88 ? 11.894 4.443 -0.493 1.00 92.94 88 LYS A C 1
ATOM 716 O O . LYS A 1 88 ? 10.961 4.944 0.134 1.00 92.94 88 LYS A O 1
ATOM 721 N N . LYS A 1 89 ? 12.259 4.883 -1.705 1.00 92.62 89 LYS A N 1
ATOM 722 C CA . LYS A 1 89 ? 11.586 6.012 -2.376 1.00 92.62 89 LYS A CA 1
ATOM 723 C C . LYS A 1 89 ? 10.148 5.675 -2.766 1.00 92.62 89 LYS A C 1
ATOM 725 O O . LYS A 1 89 ? 9.262 6.501 -2.581 1.00 92.62 89 LYS A O 1
ATOM 730 N N . GLU A 1 90 ? 9.893 4.444 -3.196 1.00 94.81 90 GLU A N 1
ATOM 731 C CA . GLU A 1 90 ? 8.537 3.967 -3.483 1.00 94.81 90 GLU A CA 1
ATOM 732 C C . GLU A 1 90 ? 7.673 3.903 -2.220 1.00 94.81 90 GLU A C 1
ATOM 734 O O . GLU A 1 90 ? 6.545 4.389 -2.226 1.00 94.81 90 GLU A O 1
ATOM 739 N N . LYS A 1 91 ? 8.214 3.407 -1.096 1.00 93.44 91 LYS A N 1
ATOM 740 C CA . LYS A 1 91 ? 7.533 3.454 0.212 1.00 93.44 91 LYS A CA 1
ATOM 741 C C . LYS A 1 91 ? 7.161 4.888 0.597 1.00 93.44 91 LYS A C 1
ATOM 743 O O . LYS A 1 91 ? 6.036 5.125 1.035 1.00 93.44 91 LYS A O 1
ATOM 748 N N . LYS A 1 92 ? 8.067 5.850 0.387 1.00 90.12 92 LYS A N 1
ATOM 749 C CA . LYS A 1 92 ? 7.798 7.278 0.624 1.00 90.12 92 LYS A CA 1
ATOM 750 C C . LYS A 1 92 ? 6.680 7.802 -0.289 1.00 90.12 92 LYS A C 1
ATOM 752 O O . LYS A 1 92 ? 5.769 8.468 0.197 1.00 90.12 92 LYS A O 1
ATOM 757 N N . ALA A 1 93 ? 6.689 7.447 -1.574 1.00 91.06 93 ALA A N 1
ATOM 758 C CA . ALA A 1 93 ? 5.637 7.835 -2.515 1.00 91.06 93 ALA A CA 1
ATOM 759 C C . ALA A 1 93 ? 4.263 7.245 -2.146 1.00 91.06 93 ALA A C 1
ATOM 761 O O . ALA A 1 93 ? 3.250 7.946 -2.175 1.00 91.06 93 ALA A O 1
ATOM 762 N N . LEU A 1 94 ? 4.217 5.985 -1.705 1.00 91.75 94 LEU A N 1
ATOM 763 C CA . LEU A 1 94 ? 2.992 5.340 -1.221 1.00 91.75 94 LEU A CA 1
ATOM 764 C C . LEU A 1 94 ? 2.429 6.011 0.041 1.00 91.75 94 LEU A C 1
ATOM 766 O O . LEU A 1 94 ? 1.212 6.070 0.208 1.00 91.75 94 LEU A O 1
ATOM 770 N N . GLN A 1 95 ? 3.288 6.538 0.918 1.00 86.94 95 GLN A N 1
ATOM 771 C CA . GLN A 1 95 ? 2.872 7.310 2.095 1.00 86.94 95 GLN A CA 1
ATOM 772 C C . GLN A 1 95 ? 2.358 8.709 1.719 1.00 86.94 95 GLN A C 1
ATOM 774 O O . GLN A 1 95 ? 1.368 9.171 2.292 1.00 86.94 95 GLN A O 1
ATOM 779 N N . ALA A 1 96 ? 2.980 9.357 0.726 1.00 81.81 96 ALA A N 1
ATOM 780 C CA . ALA A 1 96 ? 2.612 10.690 0.241 1.00 81.81 96 ALA A CA 1
ATOM 781 C C . ALA A 1 96 ? 1.163 10.774 -0.279 1.00 81.81 96 ALA A C 1
ATOM 783 O O . ALA A 1 96 ? 0.522 11.817 -0.131 1.00 81.81 96 ALA A O 1
ATOM 784 N N . ARG A 1 97 ? 0.601 9.655 -0.770 1.00 71.62 97 ARG A N 1
ATOM 785 C CA . ARG A 1 97 ? -0.833 9.490 -1.099 1.00 71.62 97 ARG A CA 1
ATOM 786 C C . ARG A 1 97 ? -1.753 10.138 -0.064 1.00 71.62 97 ARG A C 1
ATOM 788 O O . ARG A 1 97 ? -2.701 10.839 -0.418 1.00 71.62 97 ARG A O 1
ATOM 795 N N . ASN A 1 98 ? -1.491 9.870 1.215 1.00 64.56 98 ASN A N 1
ATOM 796 C CA . ASN A 1 98 ? -2.369 10.286 2.304 1.00 64.56 98 ASN A CA 1
ATOM 797 C C . ASN A 1 98 ? -2.302 11.809 2.521 1.00 64.56 98 ASN A C 1
ATOM 799 O O . ASN A 1 98 ? -3.298 12.422 2.890 1.00 64.56 98 ASN A O 1
ATOM 803 N N . PHE A 1 99 ? -1.158 12.439 2.243 1.00 59.06 99 PHE A N 1
ATOM 804 C CA . PHE A 1 99 ? -0.969 13.882 2.410 1.00 59.06 99 PHE A CA 1
ATOM 805 C C . PHE A 1 99 ? -1.671 14.695 1.315 1.00 59.06 99 PHE A C 1
ATOM 807 O O . PHE A 1 99 ? -2.276 15.726 1.616 1.00 59.06 99 PHE A O 1
ATOM 814 N N . SER A 1 100 ? -1.667 14.212 0.066 1.00 56.34 100 SER A N 1
ATOM 815 C CA . SER A 1 100 ? -2.390 14.857 -1.042 1.00 56.34 100 SER A CA 1
ATOM 816 C C . SER A 1 100 ? -3.906 14.757 -0.884 1.00 56.34 100 SER A C 1
ATOM 818 O O . SER A 1 100 ? -4.608 15.718 -1.184 1.00 56.34 100 SER A O 1
ATOM 820 N N . ALA A 1 101 ? -4.416 13.643 -0.350 1.00 51.19 101 ALA A N 1
ATOM 821 C CA . ALA A 1 101 ? -5.847 13.466 -0.093 1.00 51.19 101 ALA A CA 1
ATOM 822 C C . ALA A 1 101 ? -6.374 14.314 1.085 1.00 51.19 101 ALA A C 1
ATOM 824 O O . ALA A 1 101 ? -7.564 14.620 1.134 1.00 51.19 101 ALA A O 1
ATOM 825 N N . HIS A 1 102 ? -5.503 14.713 2.020 1.00 50.94 102 HIS A N 1
ATOM 826 C CA . HIS A 1 102 ? -5.863 15.496 3.209 1.00 50.94 102 HIS A CA 1
ATOM 827 C C . HIS A 1 102 ? -5.477 16.988 3.131 1.00 50.94 102 HIS A C 1
ATOM 829 O O . HIS A 1 102 ? -5.608 17.698 4.124 1.00 50.94 102 HIS A O 1
ATOM 835 N N . GLY A 1 103 ? -5.042 17.486 1.965 1.00 51.00 103 GLY A N 1
ATOM 836 C CA . GLY A 1 103 ? -4.851 18.925 1.713 1.00 51.00 103 GLY A CA 1
ATOM 837 C C . GLY A 1 103 ? -3.638 19.572 2.397 1.00 51.00 103 GLY A C 1
ATOM 838 O O . GLY A 1 103 ? -3.511 20.791 2.384 1.00 51.00 103 GLY A O 1
ATOM 839 N N . LEU A 1 104 ? -2.724 18.781 2.966 1.00 50.97 104 LEU A N 1
ATOM 840 C CA . LEU A 1 104 ? -1.552 19.272 3.710 1.00 50.97 104 LEU A CA 1
ATOM 841 C C . LEU A 1 104 ? -0.410 19.798 2.821 1.00 50.97 104 LEU A C 1
ATOM 843 O O . LEU A 1 104 ? 0.576 20.315 3.334 1.00 50.97 104 LEU A O 1
ATOM 847 N N . TYR A 1 105 ? -0.542 19.712 1.497 1.00 51.09 105 TYR A N 1
ATOM 848 C CA . TYR A 1 105 ? 0.444 20.214 0.532 1.00 51.09 105 TYR A CA 1
ATOM 849 C C . TYR A 1 105 ? 0.286 21.709 0.186 1.00 51.09 105 TYR A C 1
ATOM 851 O O . TYR A 1 105 ? 0.803 22.147 -0.834 1.00 51.09 105 TYR A O 1
ATOM 859 N N . ALA A 1 106 ? -0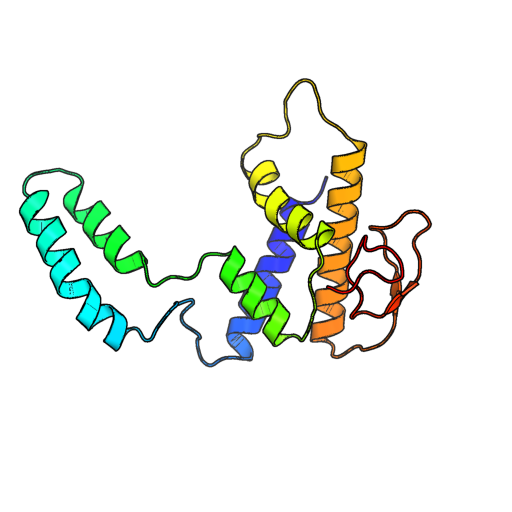.417 22.493 1.008 1.00 49.91 106 ALA A N 1
ATOM 860 C CA . ALA A 1 106 ? -0.746 23.901 0.753 1.00 49.91 106 ALA A CA 1
ATOM 861 C C . ALA A 1 106 ? -0.152 24.871 1.803 1.00 49.91 106 ALA A C 1
ATOM 863 O O . ALA A 1 106 ? -0.850 25.759 2.287 1.00 49.91 106 ALA A O 1
ATOM 864 N N . GLY A 1 107 ? 1.114 24.680 2.197 1.00 54.12 107 GLY A N 1
ATOM 865 C CA . GLY A 1 107 ? 1.851 25.599 3.083 1.00 54.12 107 GLY A CA 1
ATOM 866 C C . GLY A 1 107 ? 2.959 26.374 2.355 1.00 54.12 107 GLY A C 1
ATOM 867 O O . GLY A 1 107 ? 3.374 25.974 1.274 1.00 54.12 107 GLY A O 1
ATOM 868 N N . ASP A 1 108 ? 3.481 27.449 2.953 1.00 52.84 108 ASP A N 1
ATOM 869 C CA . ASP A 1 108 ? 4.428 28.408 2.335 1.00 52.84 108 ASP A CA 1
ATOM 870 C C . ASP A 1 108 ? 5.829 27.849 1.966 1.00 52.84 108 ASP A C 1
ATOM 872 O O . ASP A 1 108 ? 6.697 28.590 1.510 1.00 52.84 108 ASP A O 1
ATOM 876 N N . SER A 1 109 ? 6.071 26.543 2.120 1.00 58.16 109 SER A N 1
ATOM 877 C CA . SER A 1 109 ? 7.347 25.871 1.822 1.00 58.16 109 SER A CA 1
ATOM 878 C C . SER A 1 109 ? 7.162 24.622 0.948 1.00 58.16 109 SER A C 1
ATOM 880 O O . SER A 1 109 ? 7.677 23.548 1.267 1.00 58.16 109 SER A O 1
ATOM 882 N N . ILE A 1 110 ? 6.367 24.725 -0.121 1.00 63.22 110 ILE A N 1
ATOM 883 C CA . ILE A 1 110 ? 6.196 23.626 -1.080 1.00 63.22 110 ILE A CA 1
ATOM 884 C C . ILE A 1 110 ? 7.502 23.415 -1.853 1.00 63.22 110 ILE A C 1
ATOM 886 O O . ILE A 1 110 ? 7.873 24.228 -2.700 1.00 63.22 110 ILE A O 1
ATOM 890 N N . ASP A 1 111 ? 8.162 22.288 -1.599 1.00 76.56 111 ASP A N 1
ATOM 891 C CA . ASP A 1 111 ? 9.202 21.765 -2.479 1.00 76.56 111 ASP A CA 1
ATOM 892 C C . ASP A 1 111 ? 8.533 21.101 -3.695 1.00 76.56 111 ASP A C 1
ATOM 894 O O . ASP A 1 111 ? 8.118 19.937 -3.669 1.00 76.56 111 ASP A O 1
ATOM 898 N N . TYR A 1 112 ? 8.355 21.890 -4.756 1.00 78.69 112 TYR A N 1
ATOM 899 C CA . TYR A 1 112 ? 7.767 21.431 -6.015 1.00 78.69 112 TYR A CA 1
ATOM 900 C C . TYR A 1 112 ? 8.603 20.340 -6.690 1.00 78.69 112 TYR A C 1
ATOM 902 O O . TYR A 1 112 ? 8.043 19.497 -7.393 1.00 78.69 112 TYR A O 1
ATOM 910 N N . GLU A 1 113 ? 9.920 20.339 -6.480 1.00 81.94 113 GLU A N 1
ATOM 911 C CA . GLU A 1 113 ? 10.819 19.342 -7.051 1.00 81.94 113 GLU A CA 1
ATOM 912 C C . GLU A 1 113 ? 10.609 17.992 -6.363 1.00 81.94 113 GLU A C 1
ATOM 914 O O . GLU A 1 113 ? 10.356 16.990 -7.032 1.00 81.94 113 GLU A O 1
ATOM 919 N N . GLU A 1 114 ? 10.585 17.966 -5.029 1.00 82.25 114 GLU A N 1
ATOM 920 C CA . GLU A 1 114 ? 10.284 16.752 -4.261 1.00 82.25 114 GLU A CA 1
ATOM 921 C C . GLU A 1 114 ? 8.901 16.186 -4.616 1.00 82.25 114 GLU A C 1
ATOM 923 O O . GLU A 1 114 ? 8.720 14.974 -4.783 1.00 82.25 114 GLU A O 1
ATOM 928 N N . GLN A 1 115 ? 7.919 17.068 -4.769 1.00 81.69 115 GLN A N 1
ATOM 929 C CA . GLN A 1 115 ? 6.559 16.744 -5.183 1.00 81.69 115 GLN A CA 1
ATOM 930 C C . GLN A 1 115 ? 6.492 16.113 -6.582 1.00 81.69 115 GLN A C 1
ATOM 932 O O . GLN A 1 115 ? 5.829 15.087 -6.789 1.00 81.69 115 GLN A O 1
ATOM 937 N N . PHE A 1 116 ? 7.194 16.708 -7.545 1.00 86.31 116 PHE A N 1
ATOM 938 C CA . PHE A 1 116 ? 7.302 16.181 -8.898 1.00 86.31 116 PHE A CA 1
ATOM 939 C C . PHE A 1 116 ? 7.983 14.810 -8.898 1.00 86.31 116 PHE A C 1
ATOM 941 O O . PHE A 1 116 ? 7.415 13.846 -9.411 1.00 86.31 116 PHE A O 1
ATOM 948 N N . MET A 1 117 ? 9.135 14.686 -8.234 1.00 88.31 117 MET A N 1
ATOM 949 C CA . MET A 1 117 ? 9.876 13.425 -8.144 1.00 88.31 117 MET A CA 1
ATOM 950 C C . MET A 1 117 ? 9.065 12.324 -7.457 1.00 88.31 117 MET A C 1
ATOM 952 O O . MET A 1 117 ? 9.068 11.179 -7.905 1.00 88.31 117 MET A O 1
ATOM 956 N N . THR A 1 118 ? 8.303 12.661 -6.416 1.00 89.31 118 THR A N 1
ATOM 957 C CA . THR A 1 118 ? 7.393 11.718 -5.749 1.00 89.31 118 THR A CA 1
ATOM 958 C C . THR A 1 118 ? 6.331 11.182 -6.711 1.00 89.31 118 THR A C 1
ATOM 960 O O . THR A 1 118 ? 6.012 9.994 -6.678 1.00 89.31 118 THR A O 1
ATOM 963 N N . SER A 1 119 ? 5.814 12.032 -7.600 1.00 89.31 119 SER A N 1
ATOM 964 C CA . SER A 1 119 ? 4.831 11.626 -8.612 1.00 89.31 119 SER A CA 1
ATOM 965 C C . SER A 1 119 ? 5.437 10.705 -9.663 1.00 89.31 119 SER A C 1
ATOM 967 O O . SER A 1 119 ? 4.823 9.697 -9.996 1.00 89.31 119 SER A O 1
ATOM 969 N N . GLN A 1 120 ? 6.654 11.008 -10.126 1.00 93.06 120 GLN A N 1
ATOM 970 C CA . GLN A 1 120 ? 7.389 10.175 -11.084 1.00 93.06 120 GLN A CA 1
ATOM 971 C C . GLN A 1 120 ? 7.674 8.777 -10.519 1.00 93.06 120 GLN A C 1
ATOM 973 O O . GLN A 1 120 ? 7.462 7.766 -11.190 1.00 93.06 120 GLN A O 1
ATOM 978 N N . VAL A 1 121 ? 8.085 8.700 -9.249 1.00 94.62 121 VAL A N 1
ATOM 979 C CA . VAL A 1 121 ? 8.256 7.417 -8.551 1.00 94.62 121 VAL A CA 1
ATOM 980 C C . VAL A 1 121 ? 6.922 6.670 -8.464 1.00 94.62 121 VAL A C 1
ATOM 982 O O . VAL A 1 121 ? 6.875 5.470 -8.719 1.00 94.62 121 VAL A O 1
ATOM 985 N N . TYR A 1 122 ? 5.822 7.356 -8.140 1.00 93.94 122 TYR A N 1
ATOM 986 C CA . TYR A 1 122 ? 4.503 6.720 -8.058 1.00 93.94 122 TYR A CA 1
ATOM 987 C C . TYR A 1 122 ? 4.028 6.180 -9.413 1.00 93.94 122 TYR A C 1
ATOM 989 O O . TYR A 1 122 ? 3.476 5.082 -9.493 1.00 93.94 122 TYR A O 1
ATOM 997 N N . GLU A 1 123 ? 4.260 6.924 -10.491 1.00 94.38 123 GLU A N 1
ATOM 998 C CA . GLU A 1 123 ? 3.986 6.469 -11.852 1.00 94.38 123 GLU A CA 1
ATOM 999 C C . GLU A 1 123 ? 4.775 5.193 -12.178 1.00 94.38 123 GLU A C 1
ATOM 1001 O O . GLU A 1 123 ? 4.198 4.216 -12.662 1.00 94.38 123 GLU A O 1
ATOM 1006 N N . CYS A 1 124 ? 6.059 5.139 -11.806 1.00 96.31 124 CYS A N 1
ATOM 1007 C CA . CYS A 1 124 ? 6.873 3.934 -11.963 1.00 96.31 124 CYS A CA 1
ATOM 1008 C C . CYS A 1 124 ? 6.319 2.738 -11.177 1.00 96.31 124 CYS A C 1
ATOM 1010 O O . CYS A 1 124 ? 6.344 1.621 -11.694 1.00 96.31 124 CYS A O 1
ATOM 1012 N N . ILE A 1 125 ? 5.767 2.945 -9.972 1.00 97.00 125 ILE A N 1
ATOM 1013 C CA . ILE A 1 125 ? 5.088 1.874 -9.220 1.00 97.00 125 ILE A CA 1
ATOM 1014 C C . ILE A 1 125 ? 3.943 1.292 -10.054 1.00 97.00 125 ILE A C 1
ATOM 1016 O O . ILE A 1 125 ? 3.852 0.075 -10.193 1.00 97.00 125 ILE A O 1
ATOM 1020 N N . LEU A 1 126 ? 3.084 2.131 -10.641 1.00 96.56 126 LEU A N 1
ATOM 1021 C CA . LEU A 1 126 ? 1.972 1.655 -11.470 1.00 96.56 126 LEU A CA 1
ATOM 1022 C C . LEU A 1 126 ? 2.441 0.897 -12.710 1.00 96.56 126 LEU A C 1
ATOM 1024 O O . LEU A 1 126 ? 1.904 -0.170 -13.007 1.00 96.56 126 LEU A O 1
ATOM 1028 N N . VAL A 1 127 ? 3.445 1.423 -13.414 1.00 96.69 127 VAL A N 1
ATOM 1029 C CA . VAL A 1 127 ? 4.030 0.760 -14.5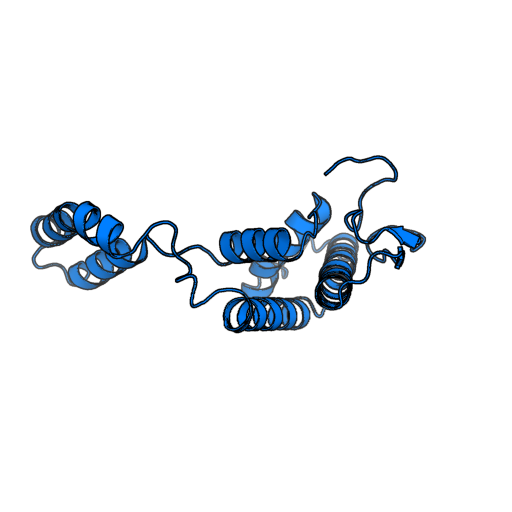86 1.00 96.69 127 VAL A CA 1
ATOM 1030 C C . VAL A 1 127 ? 4.562 -0.621 -14.203 1.00 96.69 127 VAL A C 1
ATOM 1032 O O . VAL A 1 127 ? 4.197 -1.615 -14.833 1.00 96.69 127 VAL A O 1
ATOM 1035 N N . ARG A 1 128 ? 5.364 -0.709 -13.133 1.00 97.75 128 ARG A N 1
ATOM 1036 C CA . ARG A 1 128 ? 5.913 -1.980 -12.638 1.00 97.75 128 ARG A CA 1
ATOM 1037 C C . ARG A 1 128 ? 4.808 -2.951 -12.223 1.00 97.75 128 ARG A C 1
ATOM 1039 O O . ARG A 1 128 ? 4.880 -4.118 -12.591 1.00 97.75 128 ARG A O 1
ATOM 1046 N N . VAL A 1 129 ? 3.759 -2.482 -11.542 1.00 98.00 129 VAL A N 1
ATOM 1047 C CA . VAL A 1 129 ? 2.600 -3.311 -11.167 1.00 98.00 129 VAL A CA 1
ATOM 1048 C C . VAL A 1 129 ? 1.921 -3.907 -12.397 1.00 98.00 129 VAL A C 1
ATOM 1050 O O . VAL A 1 129 ? 1.686 -5.113 -12.435 1.00 98.00 129 VAL A O 1
ATOM 1053 N N . ILE A 1 130 ? 1.615 -3.091 -13.410 1.00 97.50 130 ILE A N 1
ATOM 1054 C CA . ILE A 1 130 ? 0.955 -3.560 -14.638 1.00 97.50 130 ILE A CA 1
ATOM 1055 C C . ILE A 1 130 ? 1.822 -4.614 -15.333 1.00 97.50 130 ILE A C 1
ATOM 1057 O O . ILE A 1 130 ? 1.332 -5.684 -15.690 1.00 97.50 130 ILE A O 1
ATOM 1061 N N . LEU A 1 131 ? 3.119 -4.347 -15.477 1.00 97.69 131 LEU A N 1
ATOM 1062 C CA . LEU A 1 131 ? 4.059 -5.269 -16.108 1.00 97.69 131 LEU A CA 1
ATOM 1063 C C . LEU A 1 131 ? 4.208 -6.584 -15.316 1.00 97.69 131 LEU A C 1
ATOM 1065 O O . LEU A 1 131 ? 4.164 -7.659 -15.914 1.00 97.69 131 LEU A O 1
ATOM 1069 N N . LYS A 1 132 ? 4.298 -6.531 -13.980 1.00 97.19 132 LYS A N 1
ATOM 1070 C CA . LYS A 1 132 ? 4.348 -7.728 -13.120 1.00 97.19 132 LYS A CA 1
ATOM 1071 C C . LYS A 1 132 ? 3.067 -8.555 -13.185 1.00 97.19 132 LYS A C 1
ATOM 1073 O O . LYS A 1 132 ? 3.131 -9.782 -13.258 1.00 97.19 132 LYS A O 1
ATOM 1078 N N . LEU A 1 133 ? 1.900 -7.911 -13.234 1.00 95.38 133 LEU A N 1
ATOM 1079 C CA . LEU A 1 133 ? 0.624 -8.601 -13.454 1.00 95.38 133 LEU A CA 1
ATOM 1080 C C . LEU A 1 133 ? 0.598 -9.334 -14.806 1.00 95.38 133 LEU A C 1
ATOM 1082 O O . LEU A 1 133 ? 0.080 -10.447 -14.882 1.00 95.38 133 LEU A O 1
ATOM 1086 N N . LEU A 1 134 ? 1.223 -8.761 -15.840 1.00 96.00 134 LEU A N 1
ATOM 1087 C CA . LEU A 1 134 ? 1.406 -9.370 -17.165 1.00 96.00 134 LEU A CA 1
ATOM 1088 C C . LEU A 1 134 ? 2.565 -10.384 -17.239 1.00 96.00 134 LEU A C 1
ATOM 1090 O O . LEU A 1 134 ? 2.852 -10.889 -18.322 1.00 96.00 134 LEU A O 1
ATOM 1094 N N . LYS A 1 135 ? 3.216 -10.701 -16.110 1.00 95.56 135 LYS A N 1
ATOM 1095 C CA . LYS A 1 135 ? 4.353 -11.639 -16.018 1.00 95.56 135 LYS A CA 1
ATOM 1096 C C . LYS A 1 135 ? 5.574 -11.216 -16.846 1.00 95.56 135 LYS A C 1
ATOM 1098 O O . LYS A 1 135 ? 6.308 -12.055 -17.364 1.00 95.56 135 LYS A O 1
ATOM 1103 N N . TYR A 1 136 ? 5.786 -9.910 -16.986 1.00 97.75 136 TYR A N 1
ATOM 1104 C CA . TYR A 1 136 ? 6.970 -9.352 -17.631 1.00 97.75 136 TYR A CA 1
ATOM 1105 C C . TYR A 1 136 ? 8.175 -9.352 -16.675 1.00 97.75 136 TYR A C 1
ATOM 1107 O O . TYR A 1 136 ? 8.064 -8.877 -15.549 1.00 97.75 136 TYR A O 1
ATOM 1115 N N . GLU A 1 137 ? 9.337 -9.815 -17.151 1.00 96.06 137 GLU A N 1
ATOM 1116 C CA . GLU A 1 137 ? 10.582 -9.935 -16.359 1.00 96.06 137 GLU A CA 1
ATOM 1117 C C . GLU A 1 137 ? 11.744 -9.067 -16.887 1.00 96.06 137 GLU A C 1
ATOM 1119 O O . GLU A 1 137 ? 12.879 -9.157 -16.413 1.00 96.06 137 GLU A O 1
ATOM 1124 N N . GLY A 1 138 ? 11.480 -8.232 -17.897 1.00 96.69 138 GLY A N 1
ATOM 1125 C CA . GLY A 1 138 ? 12.491 -7.397 -18.544 1.00 96.69 138 GLY A CA 1
ATOM 1126 C C . GLY A 1 138 ? 12.753 -6.068 -17.832 1.00 96.69 138 GLY A C 1
ATOM 1127 O O . GLY A 1 138 ? 12.540 -5.909 -16.626 1.00 96.69 138 GLY A O 1
ATOM 1128 N N . ASN A 1 139 ? 13.212 -5.088 -18.609 1.00 97.62 139 ASN A N 1
ATOM 1129 C CA . ASN A 1 139 ? 13.514 -3.749 -18.113 1.00 97.62 139 ASN A CA 1
ATOM 1130 C C . ASN A 1 139 ? 12.329 -2.789 -18.270 1.00 97.62 139 ASN A C 1
ATOM 1132 O O . ASN A 1 139 ? 11.512 -2.944 -19.180 1.00 97.62 139 ASN A O 1
ATOM 1136 N N . TYR A 1 140 ? 12.264 -1.787 -17.398 1.00 96.69 140 TYR A N 1
ATOM 1137 C CA . TYR A 1 140 ? 11.379 -0.629 -17.487 1.00 96.69 140 TYR A CA 1
ATOM 1138 C C . TYR A 1 140 ? 12.213 0.659 -17.417 1.00 96.69 140 TYR A C 1
ATOM 1140 O O . TYR A 1 140 ? 13.361 0.639 -16.969 1.00 96.69 140 TYR A O 1
ATOM 1148 N N . ILE A 1 141 ? 11.637 1.775 -17.860 1.00 97.06 141 ILE A N 1
ATOM 1149 C CA . ILE A 1 141 ? 12.265 3.098 -17.767 1.00 97.06 141 ILE A CA 1
ATOM 1150 C C . ILE A 1 141 ? 11.939 3.692 -16.394 1.00 97.06 141 ILE A C 1
ATOM 1152 O O . ILE A 1 141 ? 10.767 3.854 -16.052 1.00 97.06 141 ILE A O 1
ATOM 1156 N N . ASP A 1 142 ? 12.965 4.009 -15.603 1.00 96.25 142 ASP A N 1
ATOM 1157 C CA . ASP A 1 142 ? 12.797 4.567 -14.263 1.00 96.25 142 ASP A CA 1
ATOM 1158 C C . ASP A 1 142 ? 12.741 6.095 -14.276 1.00 96.25 142 ASP A C 1
ATOM 1160 O O . ASP A 1 142 ? 13.759 6.779 -14.154 1.00 96.25 142 ASP A O 1
ATOM 1164 N N . TYR A 1 143 ? 11.528 6.638 -14.352 1.00 93.88 143 TYR A N 1
ATOM 1165 C CA . TYR A 1 143 ? 11.303 8.080 -14.278 1.00 93.88 143 TYR A CA 1
ATOM 1166 C C . TYR A 1 143 ? 11.594 8.689 -12.896 1.00 93.88 143 TYR A C 1
ATOM 1168 O O . TYR A 1 143 ? 11.789 9.898 -12.774 1.00 93.88 143 TYR A O 1
ATOM 1176 N N . GLY A 1 144 ? 11.673 7.858 -11.850 1.00 92.00 144 GLY A N 1
ATOM 1177 C CA . GLY A 1 144 ? 12.017 8.271 -10.488 1.00 92.00 144 GLY A CA 1
ATOM 1178 C C . GLY A 1 144 ? 13.508 8.558 -10.266 1.00 92.00 144 GLY A C 1
ATOM 1179 O O . GLY A 1 144 ? 13.888 8.996 -9.175 1.00 92.00 144 GLY A O 1
ATOM 1180 N N . THR A 1 145 ? 14.348 8.335 -11.281 1.00 91.62 145 THR A N 1
ATOM 1181 C CA . THR A 1 145 ? 15.788 8.621 -11.266 1.00 91.62 145 THR A CA 1
ATOM 1182 C C . THR A 1 145 ? 16.162 9.571 -12.402 1.00 91.62 145 THR A C 1
ATOM 1184 O O . THR A 1 145 ? 15.723 9.418 -13.541 1.00 91.62 145 THR A O 1
ATOM 1187 N N . ILE A 1 146 ? 17.013 10.556 -12.098 1.00 87.38 146 ILE A N 1
ATOM 1188 C CA . ILE A 1 146 ? 17.507 11.532 -13.079 1.00 87.38 146 ILE A CA 1
ATOM 1189 C C . ILE A 1 146 ? 18.198 10.808 -14.242 1.00 87.38 146 ILE A C 1
ATOM 1191 O O . ILE A 1 146 ? 19.009 9.908 -14.032 1.00 87.38 146 ILE A O 1
ATOM 1195 N N . GLY A 1 147 ? 17.881 11.225 -15.470 1.00 89.88 147 GLY A N 1
ATOM 1196 C CA . GLY A 1 147 ? 18.401 10.609 -16.694 1.00 89.88 147 GLY A CA 1
ATOM 1197 C C . GLY A 1 147 ? 17.597 9.403 -17.183 1.00 89.88 147 GLY A C 1
ATOM 1198 O O . GLY A 1 147 ? 17.949 8.850 -18.219 1.00 89.88 147 GLY A O 1
ATOM 1199 N N . TYR A 1 148 ? 16.525 9.028 -16.475 1.00 93.50 148 TYR A N 1
ATOM 1200 C CA . TYR A 1 148 ? 15.561 7.998 -16.875 1.00 93.50 148 TYR A CA 1
ATOM 1201 C C . TYR A 1 148 ? 16.213 6.673 -17.297 1.00 93.50 148 TYR A C 1
ATOM 1203 O O . TYR A 1 148 ? 15.999 6.202 -18.416 1.00 93.50 148 TYR A O 1
ATOM 1211 N N . PRO A 1 149 ? 17.053 6.076 -16.430 1.00 95.25 149 PRO A N 1
ATOM 1212 C CA . PRO A 1 149 ? 17.759 4.855 -16.776 1.00 95.25 149 PRO A CA 1
ATOM 1213 C C . PRO A 1 149 ? 16.788 3.689 -16.978 1.00 95.25 149 PRO A C 1
ATOM 1215 O O . PRO A 1 149 ? 15.755 3.589 -16.311 1.00 95.25 149 PRO A O 1
ATOM 1218 N N . GLU A 1 150 ? 17.166 2.752 -17.842 1.00 96.12 150 GLU A N 1
ATOM 1219 C CA . GLU A 1 150 ? 16.528 1.441 -17.866 1.00 96.12 150 GLU A CA 1
ATOM 1220 C C . GLU A 1 150 ? 16.971 0.618 -16.655 1.00 96.12 150 GLU A C 1
ATOM 1222 O O . GLU A 1 150 ? 18.161 0.519 -16.342 1.00 96.12 150 GLU A O 1
ATOM 1227 N N . LYS A 1 151 ? 16.007 -0.006 -15.982 1.00 94.69 151 LYS A N 1
ATOM 1228 C CA . LYS A 1 151 ? 16.234 -0.892 -14.841 1.00 94.69 151 LYS A CA 1
ATOM 1229 C C . LYS A 1 151 ? 15.450 -2.180 -15.007 1.00 94.69 151 LYS A C 1
ATOM 1231 O O . LYS A 1 151 ? 14.357 -2.166 -15.564 1.00 94.69 151 LYS A O 1
ATOM 1236 N N . ASN A 1 152 ? 15.965 -3.288 -14.476 1.00 96.00 152 ASN A N 1
ATOM 1237 C CA . ASN A 1 152 ? 15.166 -4.507 -14.375 1.00 96.00 152 ASN A CA 1
ATOM 1238 C C . ASN A 1 152 ? 13.920 -4.245 -13.515 1.00 96.00 152 ASN A C 1
ATOM 1240 O O . ASN A 1 152 ? 13.997 -3.513 -12.531 1.00 96.00 152 ASN A O 1
ATOM 1244 N N . ILE A 1 153 ? 12.788 -4.866 -13.849 1.00 95.44 153 ILE A N 1
ATOM 1245 C CA . ILE A 1 153 ? 11.521 -4.684 -13.127 1.00 95.44 153 ILE A CA 1
ATOM 1246 C C . ILE A 1 153 ? 11.585 -5.038 -11.632 1.00 95.44 153 ILE A C 1
ATOM 1248 O O . ILE A 1 153 ? 10.788 -4.527 -10.845 1.00 95.44 153 ILE A O 1
ATOM 1252 N N . ASN A 1 154 ? 12.549 -5.859 -11.212 1.00 95.25 154 ASN A N 1
ATOM 1253 C CA . ASN A 1 154 ? 12.801 -6.189 -9.807 1.00 95.25 154 ASN A CA 1
ATOM 1254 C C . ASN A 1 154 ? 13.674 -5.151 -9.086 1.00 95.25 154 ASN A C 1
ATOM 1256 O O . ASN A 1 154 ? 13.901 -5.256 -7.886 1.00 95.25 154 ASN A O 1
ATOM 1260 N N . CYS A 1 155 ? 14.167 -4.133 -9.786 1.00 95.75 155 CYS A N 1
ATOM 1261 C CA . CYS A 1 155 ? 14.849 -3.006 -9.175 1.00 95.75 155 CYS A CA 1
ATOM 1262 C C . CYS A 1 155 ? 13.822 -1.900 -8.873 1.00 95.75 155 CYS A C 1
ATOM 1264 O O . CYS A 1 155 ? 13.125 -1.464 -9.789 1.00 95.75 155 CYS A O 1
ATOM 1266 N N . PRO A 1 156 ? 13.701 -1.443 -7.615 1.00 96.31 156 PRO A N 1
ATOM 1267 C CA . PRO A 1 156 ? 12.810 -0.344 -7.261 1.00 96.31 156 PRO A CA 1
ATOM 1268 C C . PRO A 1 156 ? 13.092 0.971 -7.994 1.00 96.31 156 PRO A C 1
ATOM 1270 O O . PRO A 1 156 ? 14.246 1.310 -8.262 1.00 96.31 156 PRO A O 1
ATOM 1273 N N . SER A 1 157 ? 12.047 1.765 -8.226 1.00 95.06 157 SER A N 1
ATOM 1274 C CA . SER A 1 157 ? 12.182 3.116 -8.770 1.00 95.06 157 SER A CA 1
ATOM 1275 C C . SER A 1 157 ? 12.914 4.048 -7.810 1.00 95.06 157 SER A C 1
ATOM 1277 O O . SER A 1 157 ? 12.721 4.016 -6.589 1.00 95.06 157 SER A O 1
ATOM 1279 N N . GLY A 1 158 ? 13.781 4.892 -8.370 1.00 89.69 158 GLY A N 1
ATOM 1280 C CA . GLY A 1 158 ? 14.502 5.902 -7.614 1.00 89.69 158 GLY A CA 1
ATOM 1281 C C . GLY A 1 158 ? 15.665 5.367 -6.766 1.00 89.69 158 GLY A C 1
ATOM 1282 O O . GLY A 1 158 ? 16.331 6.168 -6.105 1.00 89.69 158 GLY A O 1
ATOM 1283 N N . SER A 1 159 ? 15.924 4.056 -6.766 1.00 83.06 159 SER A N 1
ATOM 1284 C CA . SER A 1 159 ? 17.120 3.460 -6.153 1.00 83.06 159 SER A CA 1
ATOM 1285 C C . SER A 1 159 ? 18.395 3.858 -6.899 1.00 83.06 159 SER A C 1
ATOM 1287 O O . SER A 1 159 ? 18.370 4.103 -8.113 1.00 83.06 159 SER A O 1
ATOM 1289 N N . GLU A 1 160 ? 19.524 3.900 -6.200 1.00 70.56 160 GLU A N 1
ATOM 1290 C CA . GLU A 1 160 ? 20.825 3.933 -6.874 1.00 70.56 160 GLU A CA 1
ATOM 1291 C C . GLU A 1 160 ? 21.186 2.534 -7.401 1.00 70.56 160 GLU A C 1
ATOM 1293 O O . GLU A 1 160 ? 20.750 1.510 -6.866 1.00 70.56 160 GLU A O 1
ATOM 1298 N N . VAL A 1 161 ? 21.973 2.471 -8.481 1.00 53.69 161 VAL A N 1
ATOM 1299 C CA . VAL A 1 161 ? 22.449 1.197 -9.040 1.00 53.69 161 VAL A CA 1
ATOM 1300 C C . VAL A 1 161 ? 23.327 0.508 -7.987 1.00 53.69 161 VAL A C 1
ATOM 1302 O O . VAL A 1 161 ? 24.455 0.929 -7.756 1.00 53.69 161 VAL A O 1
ATOM 1305 N N . GLY A 1 162 ? 22.804 -0.537 -7.338 1.00 52.81 162 GLY A N 1
ATOM 1306 C CA . GLY A 1 162 ? 23.500 -1.290 -6.285 1.00 52.81 162 GLY A CA 1
ATOM 1307 C C . GLY A 1 162 ? 22.847 -1.242 -4.899 1.00 52.81 162 GLY A C 1
ATOM 1308 O O . GLY A 1 162 ? 23.289 -1.968 -4.011 1.00 52.81 162 GLY A O 1
ATOM 1309 N N . GLU A 1 163 ? 21.783 -0.459 -4.697 1.00 50.72 163 GLU A N 1
ATOM 1310 C CA . GLU A 1 163 ? 20.987 -0.559 -3.469 1.00 50.72 163 GLU A CA 1
ATOM 1311 C C . GLU A 1 163 ? 20.153 -1.849 -3.481 1.00 50.72 163 GLU A C 1
ATOM 1313 O O . GLU A 1 163 ? 19.251 -2.021 -4.304 1.00 50.72 163 GLU A O 1
ATOM 1318 N N . THR A 1 164 ? 20.445 -2.769 -2.559 1.00 41.12 164 THR A N 1
ATOM 1319 C CA . THR A 1 164 ? 19.549 -3.897 -2.276 1.00 41.12 164 THR A CA 1
ATOM 1320 C C . THR A 1 164 ? 18.281 -3.414 -1.549 1.00 41.12 164 THR A C 1
ATOM 1322 O O . THR A 1 164 ? 18.387 -2.473 -0.755 1.00 41.12 164 THR A O 1
ATOM 1325 N N . PRO A 1 165 ? 17.110 -4.039 -1.804 1.00 47.38 165 PRO A N 1
ATOM 1326 C CA . PRO A 1 165 ? 15.815 -3.672 -1.211 1.00 47.38 165 PRO A CA 1
ATOM 1327 C C . PRO A 1 165 ? 15.781 -3.585 0.322 1.00 47.38 165 PRO A C 1
ATOM 1329 O O . PRO A 1 165 ? 16.476 -4.391 0.980 1.00 47.38 165 PRO A O 1
#

pLDDT: mean 85.57, std 14.53, range [41.12, 98.0]

Radius of gyration: 20.07 Å; chains: 1; bounding box: 48×46×50 Å